Protein AF-A0A8H7D2W8-F1 (afdb_monomer_lite)

pLDDT: mean 76.14, std 16.91, range [40.34, 97.5]

Sequence (106 aa):
MGGPNLEVFKFAVYLFVPIVSLVYFGDPAWYHTHVVPYRNKLLPPLEKTVRVSIQAHWRRTTNHRQQEMPFEQHRVREELERIKNERLERRDAKDREAREAKARGE

Foldseek 3Di:
DPDPVVVVVVVCCVPVVVVVVCVVVVPVVCCVVPPVVCCPVVDPPPVPPPPVPCVPVVVVPDPDDDPPDPPDPVVVVVVVVVVVVVVVVVVVVVVVVVVVVVVVVD

Radius of gyration: 35.58 Å; chains: 1; bounding box: 69×52×85 Å

Secondary structure (DSSP, 8-state):
--HHHHHHHHHHHHHHHHHHHHHHHT-HHHHHHHTHHHHHHHSPPTTTS----HHHHHHHH----------SHHHHHHHHHHHHHHHHHHHHHHHHHHHHHHHT--

Organism: NCBI:txid230812

InterPro domains:
  IPR018625 Protein Pet100 [PF09803] (1-97)
  IPR018625 Protein Pet100 [PTHR33968] (1-102)

Structure (mmCIF, N/CA/C/O backbone):
data_AF-A0A8H7D2W8-F1
#
_entry.id   AF-A0A8H7D2W8-F1
#
loop_
_atom_site.group_PDB
_atom_site.id
_atom_site.type_symbol
_atom_site.label_atom_id
_atom_site.label_alt_id
_atom_site.label_comp_id
_atom_site.label_asym_id
_atom_site.label_entity_id
_atom_site.label_seq_id
_atom_site.pdbx_PDB_ins_code
_atom_site.Cartn_x
_atom_site.Cartn_y
_atom_site.Cartn_z
_atom_site.occupancy
_atom_site.B_iso_or_equiv
_atom_site.auth_seq_id
_atom_site.auth_comp_id
_atom_site.auth_asym_id
_atom_site.auth_atom_id
_atom_site.pdbx_PDB_model_num
ATOM 1 N N . MET A 1 1 ? 31.253 18.339 -16.664 1.00 66.25 1 MET A N 1
ATOM 2 C CA . MET A 1 1 ? 29.952 17.773 -17.087 1.00 66.25 1 MET A CA 1
ATOM 3 C C . MET A 1 1 ? 30.223 16.760 -18.192 1.00 66.25 1 MET A C 1
ATOM 5 O O . MET A 1 1 ? 31.015 17.067 -19.069 1.00 66.25 1 MET A O 1
ATOM 9 N N . GLY A 1 2 ? 29.712 15.530 -18.080 1.00 74.38 2 GLY A N 1
ATOM 10 C CA . GLY A 1 2 ? 30.262 14.330 -18.742 1.00 74.38 2 GLY A CA 1
ATOM 11 C C . GLY A 1 2 ? 29.916 14.088 -20.218 1.00 74.38 2 GLY A C 1
ATOM 12 O O . GLY A 1 2 ? 29.815 12.933 -20.613 1.00 74.38 2 GLY A O 1
ATOM 13 N N . GLY A 1 3 ? 29.764 15.139 -21.025 1.00 90.50 3 GLY A N 1
ATOM 14 C CA . GLY A 1 3 ? 29.588 15.043 -22.480 1.00 90.50 3 GLY A CA 1
ATOM 15 C C . GLY A 1 3 ? 28.307 14.331 -22.967 1.00 90.50 3 GLY A C 1
ATOM 16 O O . GLY A 1 3 ? 27.560 13.761 -22.169 1.00 90.50 3 GLY A O 1
ATOM 17 N N . PRO A 1 4 ? 28.055 14.325 -24.292 1.00 90.38 4 PRO A N 1
ATOM 18 C CA . PRO A 1 4 ? 26.805 13.819 -24.879 1.00 90.38 4 PRO A CA 1
ATOM 19 C C . PRO A 1 4 ? 26.504 12.341 -24.576 1.00 90.38 4 PRO A C 1
ATOM 21 O O . PRO A 1 4 ? 25.353 11.960 -24.380 1.00 90.38 4 PRO A O 1
ATOM 24 N N . ASN A 1 5 ? 27.535 11.497 -24.463 1.00 90.00 5 ASN A N 1
ATOM 25 C CA . ASN A 1 5 ? 27.358 10.069 -24.166 1.00 90.00 5 ASN A CA 1
ATOM 26 C C . ASN A 1 5 ? 26.734 9.833 -22.781 1.00 90.00 5 ASN A C 1
ATOM 28 O O . ASN A 1 5 ? 25.930 8.917 -22.606 1.00 90.00 5 ASN A O 1
ATOM 32 N N . LEU A 1 6 ? 27.073 10.670 -21.794 1.00 92.12 6 LEU A N 1
ATOM 33 C CA . LEU A 1 6 ? 26.518 10.544 -20.448 1.00 92.12 6 LEU A CA 1
ATOM 34 C C . LEU A 1 6 ? 25.055 10.998 -20.394 1.00 92.12 6 LEU A C 1
ATOM 36 O O . LEU A 1 6 ? 24.281 10.490 -19.583 1.00 92.12 6 LEU A O 1
ATOM 40 N N . GLU A 1 7 ? 24.664 11.926 -21.264 1.00 92.31 7 GLU A N 1
ATOM 41 C CA . GLU A 1 7 ? 23.279 12.383 -21.383 1.00 92.31 7 GLU A CA 1
ATOM 42 C C . GLU A 1 7 ? 22.385 11.292 -21.977 1.00 92.31 7 GLU A C 1
ATOM 44 O O . GLU A 1 7 ? 21.333 10.997 -21.411 1.00 92.31 7 GLU A O 1
ATOM 49 N N . VAL A 1 8 ? 22.843 10.612 -23.035 1.00 93.38 8 VAL A N 1
ATOM 50 C CA . VAL A 1 8 ? 22.126 9.470 -23.630 1.00 93.38 8 VAL A CA 1
ATOM 51 C C . VAL A 1 8 ? 21.987 8.323 -22.629 1.00 93.38 8 VAL A C 1
ATOM 53 O O . VAL A 1 8 ? 20.904 7.755 -22.490 1.00 93.38 8 VAL A O 1
ATOM 56 N N . PHE A 1 9 ? 23.048 8.011 -21.879 1.00 95.00 9 PHE A N 1
ATOM 57 C CA . PHE A 1 9 ? 22.993 6.986 -20.837 1.00 95.00 9 PHE A CA 1
ATOM 58 C C . PHE A 1 9 ? 21.959 7.321 -19.754 1.00 95.00 9 PHE A C 1
ATOM 60 O O . PHE A 1 9 ? 21.113 6.492 -19.425 1.00 95.00 9 PHE A O 1
ATOM 67 N N . LYS A 1 10 ? 21.982 8.551 -19.226 1.00 93.12 10 LYS A N 1
ATOM 68 C CA . LYS A 1 10 ? 21.008 9.011 -18.225 1.00 93.12 10 LYS A CA 1
ATOM 69 C C . LYS A 1 10 ? 19.582 8.937 -18.746 1.00 93.12 10 LYS A C 1
ATOM 71 O O . LYS A 1 10 ? 18.706 8.457 -18.035 1.00 93.12 10 LYS A O 1
ATOM 76 N N . PHE A 1 11 ? 19.363 9.392 -19.976 1.00 95.94 11 PHE A N 1
ATOM 77 C CA . PHE A 1 11 ? 18.054 9.338 -20.608 1.00 95.94 11 PHE A CA 1
ATOM 78 C C . PHE A 1 11 ? 17.555 7.897 -20.730 1.00 95.94 11 PHE A C 1
ATOM 80 O O . PHE A 1 11 ? 16.429 7.605 -20.333 1.00 95.94 11 PHE A O 1
ATOM 87 N N . ALA A 1 12 ? 18.407 6.980 -21.194 1.00 96.56 12 ALA A N 1
ATOM 88 C CA . ALA A 1 12 ? 18.071 5.565 -21.276 1.00 96.56 12 ALA A CA 1
ATOM 89 C C . ALA A 1 12 ? 17.726 4.986 -19.895 1.00 96.56 12 ALA A C 1
ATOM 91 O O . ALA A 1 12 ? 16.707 4.319 -19.755 1.00 96.56 12 ALA A O 1
ATOM 92 N N . VAL A 1 13 ? 18.509 5.285 -18.854 1.00 97.19 13 VAL A N 1
ATOM 93 C CA . VAL A 1 13 ? 18.208 4.842 -17.483 1.00 97.19 13 VAL A CA 1
ATOM 94 C C . VAL A 1 13 ? 16.863 5.398 -17.009 1.00 97.19 13 VAL A C 1
ATOM 96 O O . VAL A 1 13 ? 16.026 4.640 -16.526 1.00 97.19 13 VAL A O 1
ATOM 99 N N . TYR A 1 14 ? 16.615 6.696 -17.181 1.00 95.50 14 TYR A N 1
ATOM 100 C CA . TYR A 1 14 ? 15.361 7.323 -16.759 1.00 95.50 14 TYR A CA 1
ATOM 101 C C . TYR A 1 14 ? 14.144 6.822 -17.530 1.00 95.50 14 TYR A C 1
ATOM 103 O O . TYR A 1 14 ? 13.058 6.783 -16.961 1.00 95.50 14 TYR A O 1
ATOM 111 N N . LEU A 1 15 ? 14.311 6.417 -18.788 1.00 96.56 15 LEU A N 1
ATOM 112 C CA . LEU A 1 15 ? 13.231 5.856 -19.587 1.00 96.56 15 LEU A CA 1
ATOM 113 C C . LEU A 1 15 ? 12.993 4.378 -19.252 1.00 96.56 15 LEU A C 1
ATOM 115 O O . LEU A 1 15 ? 11.875 3.980 -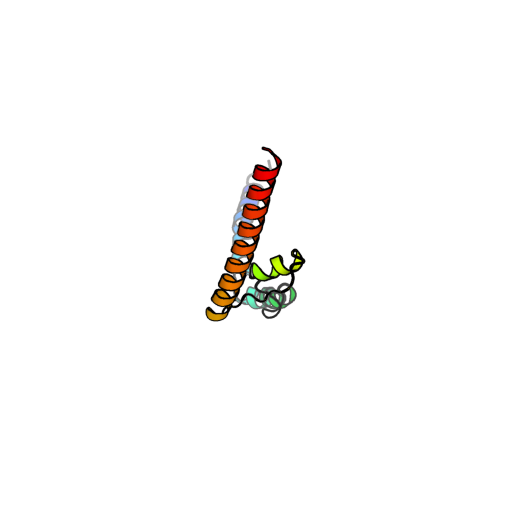18.940 1.00 96.56 15 LEU A O 1
ATOM 119 N N . PHE A 1 16 ? 14.037 3.551 -19.300 1.00 97.50 16 PHE A N 1
ATOM 120 C CA . PHE A 1 16 ? 13.887 2.100 -19.234 1.00 97.50 16 PHE A CA 1
ATOM 121 C C . PHE A 1 16 ? 13.717 1.566 -17.815 1.00 97.50 16 PHE A C 1
ATOM 123 O O . PHE A 1 16 ? 12.978 0.605 -17.642 1.00 97.50 16 PHE A O 1
ATOM 130 N N . VAL A 1 17 ? 14.321 2.171 -16.788 1.00 96.81 17 VAL A N 1
ATOM 131 C CA . VAL A 1 17 ? 14.141 1.700 -15.402 1.00 96.81 17 VAL A CA 1
ATOM 132 C C . VAL A 1 17 ? 12.669 1.700 -14.968 1.00 96.81 17 VAL A C 1
ATOM 134 O O . VAL A 1 17 ? 12.207 0.651 -14.509 1.00 96.81 17 VAL A O 1
ATOM 137 N N . PRO A 1 18 ? 11.891 2.794 -15.111 1.00 96.38 18 PRO A N 1
ATOM 138 C CA . PRO A 1 18 ? 10.484 2.769 -14.721 1.00 96.38 18 PRO A CA 1
ATOM 139 C C . PRO A 1 18 ? 9.652 1.845 -15.613 1.00 96.38 18 PRO A C 1
ATOM 141 O O . PRO A 1 18 ? 8.806 1.125 -15.093 1.00 96.38 18 PRO A O 1
ATOM 144 N N . ILE A 1 19 ? 9.916 1.796 -16.924 1.00 96.56 19 ILE A N 1
ATOM 145 C CA . ILE A 1 19 ? 9.188 0.908 -17.845 1.00 96.56 19 ILE A CA 1
ATOM 146 C C . ILE A 1 19 ? 9.410 -0.559 -17.469 1.00 96.56 19 ILE A C 1
ATOM 148 O O . ILE A 1 19 ? 8.450 -1.308 -17.307 1.00 96.56 19 ILE A O 1
ATOM 152 N N . VAL A 1 20 ? 10.665 -0.969 -17.279 1.00 96.12 20 VAL A N 1
ATOM 153 C 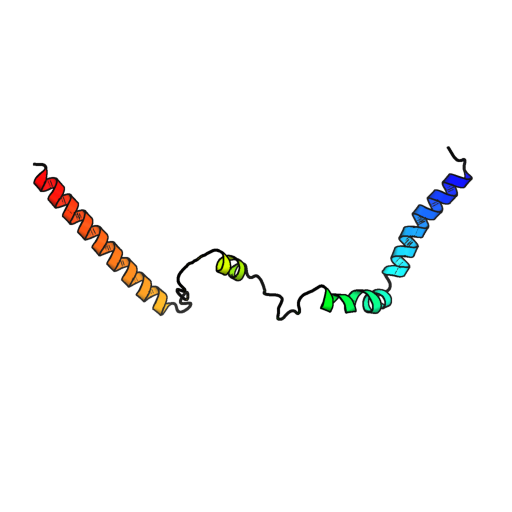CA . VAL A 1 20 ? 11.010 -2.341 -16.888 1.00 96.12 20 VAL A CA 1
ATOM 154 C C . VAL A 1 20 ? 10.425 -2.669 -15.520 1.00 96.12 20 VAL A C 1
ATOM 156 O O . VAL A 1 20 ? 9.882 -3.755 -15.344 1.00 96.12 20 VAL A O 1
ATOM 159 N N . SER A 1 21 ? 10.464 -1.728 -14.574 1.00 94.88 21 SER A N 1
ATOM 160 C CA . SER A 1 21 ? 9.853 -1.915 -13.253 1.00 94.88 21 SER A CA 1
ATOM 161 C C . SER A 1 21 ? 8.346 -2.152 -13.360 1.00 94.88 21 SER A C 1
ATOM 163 O O . SER A 1 21 ? 7.827 -3.058 -12.718 1.00 94.88 21 SER A O 1
ATOM 165 N N . LEU A 1 22 ? 7.642 -1.386 -14.197 1.00 94.31 22 LEU A N 1
ATOM 166 C CA . LEU A 1 22 ? 6.206 -1.563 -14.418 1.00 94.31 22 LEU A CA 1
ATOM 167 C C . LEU A 1 22 ? 5.882 -2.894 -15.097 1.00 94.31 22 LEU A C 1
ATOM 169 O O . LEU A 1 22 ? 4.919 -3.538 -14.708 1.00 94.31 22 LEU A O 1
ATOM 173 N N . VAL A 1 23 ? 6.674 -3.330 -16.076 1.00 94.06 23 VAL A N 1
ATOM 174 C CA . VAL A 1 23 ? 6.455 -4.625 -16.742 1.00 94.06 23 VAL A CA 1
ATOM 175 C C . VAL A 1 23 ? 6.738 -5.787 -15.791 1.00 94.06 23 VAL A C 1
ATOM 177 O O . VAL A 1 23 ? 5.973 -6.743 -15.744 1.00 94.06 23 VAL A O 1
ATOM 180 N N . TYR A 1 24 ? 7.813 -5.698 -15.009 1.00 91.81 24 TYR A N 1
ATOM 181 C CA . TYR A 1 24 ? 8.216 -6.757 -14.091 1.00 91.81 24 TYR A CA 1
ATOM 182 C C . TYR A 1 24 ? 7.273 -6.869 -12.885 1.00 91.81 24 TYR A C 1
ATOM 184 O O . TYR A 1 24 ? 6.778 -7.950 -12.583 1.00 91.81 24 TYR A O 1
ATOM 192 N N . PHE A 1 25 ? 6.987 -5.753 -12.207 1.00 91.69 25 PHE A N 1
ATOM 193 C CA . PHE A 1 25 ? 6.129 -5.739 -11.017 1.00 91.69 25 PHE A CA 1
ATOM 194 C C . PHE A 1 25 ? 4.632 -5.623 -11.335 1.00 91.69 25 PHE A C 1
ATOM 196 O O . PHE A 1 25 ? 3.806 -5.876 -10.459 1.00 91.69 25 PHE A O 1
ATOM 203 N N . GLY A 1 26 ? 4.269 -5.226 -12.556 1.00 89.31 26 GLY A N 1
ATOM 204 C CA . GLY A 1 26 ? 2.880 -5.132 -13.011 1.00 89.31 26 GLY A CA 1
ATOM 205 C C . GLY A 1 26 ? 2.291 -6.455 -13.496 1.00 89.31 26 GLY A C 1
ATOM 206 O O . GLY A 1 26 ? 1.088 -6.511 -13.744 1.00 89.31 26 GLY A O 1
ATOM 207 N N . ASP A 1 27 ? 3.097 -7.516 -13.612 1.00 90.94 27 ASP A N 1
ATOM 208 C CA . ASP A 1 27 ? 2.596 -8.855 -13.910 1.00 90.94 27 ASP A CA 1
ATOM 209 C C . ASP A 1 27 ? 1.705 -9.362 -12.752 1.00 90.94 27 ASP A C 1
ATOM 211 O O . ASP A 1 27 ? 2.180 -9.509 -11.615 1.00 90.94 27 ASP A O 1
ATOM 215 N N . PRO A 1 28 ? 0.417 -9.671 -13.004 1.00 89.12 28 PRO A N 1
ATOM 216 C CA . PRO A 1 28 ? -0.460 -10.218 -11.976 1.00 89.12 28 PRO A CA 1
ATOM 217 C C . PRO A 1 28 ? 0.070 -11.532 -11.382 1.00 89.12 28 PRO A C 1
ATOM 219 O O . PRO A 1 28 ? -0.115 -11.778 -10.187 1.00 89.12 28 PRO A O 1
ATOM 222 N N . ALA A 1 29 ? 0.771 -12.365 -12.158 1.00 92.00 29 ALA A N 1
ATOM 223 C CA . ALA A 1 29 ? 1.339 -13.616 -11.657 1.00 92.00 29 ALA A CA 1
ATOM 224 C C . ALA A 1 29 ? 2.446 -13.367 -10.620 1.00 92.00 29 ALA A C 1
ATOM 226 O O . ALA A 1 29 ? 2.503 -14.053 -9.588 1.00 92.00 29 ALA A O 1
ATOM 227 N N . TRP A 1 30 ? 3.281 -12.344 -10.843 1.00 92.06 30 TRP A N 1
ATOM 228 C CA . TRP A 1 30 ? 4.297 -11.926 -9.880 1.00 92.06 30 TRP A CA 1
ATOM 229 C C . TRP A 1 30 ? 3.651 -11.510 -8.554 1.00 92.06 30 TRP A C 1
ATOM 231 O O . TRP A 1 30 ? 4.078 -11.990 -7.501 1.00 92.06 30 TRP A O 1
ATOM 241 N N . TYR A 1 31 ? 2.574 -10.714 -8.599 1.00 87.81 31 TYR A N 1
ATOM 242 C CA . TYR A 1 31 ? 1.831 -10.274 -7.410 1.00 87.81 31 TYR A CA 1
ATOM 243 C C . TYR A 1 31 ? 1.246 -11.449 -6.612 1.00 87.81 31 TYR A C 1
ATOM 245 O O . TYR A 1 31 ? 1.406 -11.520 -5.389 1.00 87.81 31 TYR A O 1
ATOM 253 N N . HIS A 1 32 ? 0.599 -12.402 -7.289 1.00 90.50 32 HIS A N 1
ATOM 254 C CA . HIS A 1 32 ? 0.023 -13.582 -6.637 1.00 90.50 32 HIS A CA 1
ATOM 255 C C . HIS A 1 32 ? 1.076 -14.461 -5.960 1.00 90.50 32 HIS A C 1
ATOM 257 O O . HIS A 1 32 ? 0.821 -15.012 -4.891 1.00 90.50 32 HIS A O 1
ATOM 263 N N . THR A 1 33 ? 2.262 -14.553 -6.552 1.00 91.75 33 THR A N 1
ATOM 264 C CA . THR A 1 33 ? 3.346 -15.394 -6.037 1.00 91.75 33 THR A CA 1
ATOM 265 C C . THR A 1 33 ? 4.123 -14.705 -4.915 1.00 91.75 33 THR A C 1
ATOM 267 O O . THR A 1 33 ? 4.462 -15.343 -3.922 1.00 91.75 33 THR A O 1
ATOM 270 N N . HIS A 1 34 ? 4.385 -13.402 -5.040 1.00 90.94 34 HIS A N 1
ATOM 271 C CA . HIS A 1 34 ? 5.301 -12.686 -4.150 1.00 90.94 34 HIS A CA 1
ATOM 272 C C . HIS A 1 34 ? 4.612 -11.799 -3.121 1.00 90.94 34 HIS A C 1
ATOM 274 O O . HIS A 1 34 ? 5.211 -11.551 -2.089 1.00 90.94 34 HIS A O 1
ATOM 280 N N . VAL A 1 35 ? 3.396 -11.297 -3.351 1.00 87.38 35 VAL A N 1
ATOM 281 C CA . VAL A 1 35 ? 2.747 -10.336 -2.435 1.00 87.38 35 VAL A CA 1
ATOM 282 C C . VAL A 1 35 ? 1.658 -11.006 -1.603 1.00 87.38 35 VAL A C 1
ATOM 284 O O . VAL A 1 35 ? 1.617 -10.849 -0.380 1.00 87.38 35 VAL A O 1
ATOM 287 N N . VAL A 1 36 ? 0.792 -11.792 -2.245 1.00 87.00 36 VAL A N 1
ATOM 288 C CA . VAL A 1 36 ? -0.360 -12.431 -1.585 1.00 87.00 36 VAL A CA 1
ATOM 289 C C . VAL A 1 36 ? 0.032 -13.316 -0.391 1.00 87.00 36 VAL A C 1
ATOM 291 O O . VAL A 1 36 ? -0.639 -13.209 0.639 1.00 87.00 36 VAL A O 1
ATOM 294 N N . PRO A 1 37 ? 1.107 -14.130 -0.429 1.00 89.75 37 PRO A N 1
ATOM 295 C CA . PRO A 1 37 ? 1.462 -14.980 0.709 1.00 89.75 37 PRO A CA 1
ATOM 296 C C . PRO A 1 37 ? 1.793 -14.194 1.984 1.00 89.75 37 PRO A C 1
ATOM 298 O O . PRO A 1 37 ? 1.443 -14.616 3.088 1.00 89.75 37 PRO A O 1
ATOM 301 N N . TYR A 1 38 ? 2.413 -13.017 1.855 1.00 85.06 38 TYR A N 1
ATOM 302 C CA . TYR A 1 38 ? 2.773 -12.191 3.009 1.00 85.06 38 TYR A CA 1
ATOM 303 C C . TYR A 1 38 ? 1.581 -11.476 3.631 1.00 85.06 38 TYR A C 1
ATOM 305 O O . TYR A 1 38 ? 1.662 -11.096 4.800 1.00 85.06 38 TYR A O 1
ATOM 313 N N . ARG A 1 39 ? 0.458 -11.346 2.911 1.00 80.00 39 ARG A N 1
ATOM 314 C CA . ARG A 1 39 ? -0.786 -10.783 3.452 1.00 80.00 39 ARG A CA 1
ATOM 315 C C . ARG A 1 39 ? -1.162 -11.445 4.776 1.00 80.00 39 ARG A C 1
ATOM 317 O O . ARG A 1 39 ? -1.485 -10.748 5.727 1.00 80.00 39 ARG A O 1
ATOM 324 N N . ASN A 1 40 ? -1.050 -12.769 4.855 1.00 73.88 40 ASN A N 1
ATOM 325 C CA . ASN A 1 40 ? -1.445 -13.543 6.035 1.00 73.88 40 ASN A CA 1
ATOM 326 C C . ASN A 1 40 ? -0.437 -13.451 7.194 1.00 73.88 40 ASN A C 1
ATOM 328 O O . ASN A 1 40 ? -0.775 -13.784 8.326 1.00 73.88 40 ASN A O 1
ATOM 332 N N . LYS A 1 41 ? 0.802 -13.022 6.919 1.00 80.19 41 LYS A N 1
ATOM 333 C CA . LYS A 1 41 ? 1.850 -12.817 7.930 1.00 80.19 41 LYS A CA 1
ATOM 334 C C . LYS A 1 41 ? 1.846 -11.388 8.473 1.00 80.19 41 LYS A C 1
ATOM 336 O O . LYS A 1 41 ? 2.112 -11.181 9.652 1.00 80.19 41 LYS A O 1
ATOM 341 N N . LEU A 1 42 ? 1.588 -10.415 7.599 1.00 80.81 42 LEU A N 1
ATOM 342 C CA . LEU A 1 42 ? 1.619 -8.987 7.915 1.00 80.81 42 LEU A CA 1
ATOM 343 C C . LEU A 1 42 ? 0.291 -8.487 8.481 1.00 80.81 42 LEU A C 1
ATOM 345 O O . LEU A 1 42 ? 0.288 -7.606 9.337 1.00 80.81 42 LEU A O 1
ATOM 349 N N . LEU A 1 43 ? -0.833 -9.031 8.009 1.00 79.56 43 LEU A N 1
ATOM 350 C CA . LEU A 1 43 ? -2.152 -8.647 8.486 1.00 79.56 43 LEU A CA 1
ATOM 351 C C . LEU A 1 43 ? -2.651 -9.681 9.499 1.00 79.56 43 LEU A C 1
ATOM 353 O O . LEU A 1 43 ? -2.585 -10.882 9.221 1.00 79.56 43 LEU A O 1
ATOM 357 N N . PRO A 1 44 ? -3.184 -9.252 10.657 1.00 68.38 44 PRO A N 1
ATOM 358 C CA . PRO A 1 44 ? -3.908 -10.168 11.521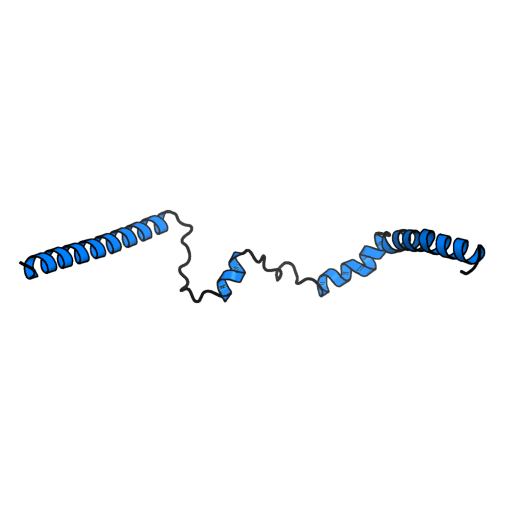 1.00 68.38 44 PRO A CA 1
ATOM 359 C C . PRO A 1 44 ? -5.072 -10.785 10.724 1.00 68.38 44 PRO A C 1
ATOM 361 O O . PRO A 1 44 ? -5.698 -10.083 9.923 1.00 68.38 44 PRO A O 1
ATOM 364 N N . PRO A 1 45 ? -5.393 -12.079 10.923 1.00 68.31 45 PRO A N 1
ATOM 365 C CA . PRO A 1 45 ? -6.533 -12.702 10.253 1.00 68.31 45 PRO A CA 1
ATOM 366 C C . PRO A 1 45 ? -7.799 -11.879 10.511 1.00 68.31 45 PRO A C 1
ATOM 368 O O . PRO A 1 45 ? -7.913 -11.245 11.558 1.00 68.31 45 PRO A O 1
ATOM 371 N N . LEU A 1 46 ? -8.745 -11.857 9.569 1.00 63.09 46 LEU A N 1
ATOM 372 C CA . LEU A 1 46 ? -9.971 -11.038 9.644 1.00 63.09 46 LEU A CA 1
ATOM 373 C C . LEU A 1 46 ? -10.747 -11.229 10.959 1.00 63.09 46 LEU A C 1
ATOM 375 O O . LEU A 1 46 ? -11.347 -10.287 11.458 1.00 63.09 46 LEU A O 1
ATOM 379 N N . GLU A 1 47 ? -10.661 -12.416 11.553 1.00 64.00 47 GLU A N 1
ATOM 380 C CA . GLU A 1 47 ? -11.236 -12.765 12.859 1.00 64.00 47 GLU A CA 1
ATOM 381 C C . GLU A 1 47 ? -10.577 -12.009 14.030 1.00 64.00 47 GLU A C 1
ATOM 383 O O . GLU A 1 47 ? -11.226 -11.694 15.024 1.00 64.00 47 GLU A O 1
ATOM 388 N N . LYS A 1 48 ? -9.278 -11.703 13.908 1.00 61.03 48 LYS A N 1
ATOM 389 C CA . LYS A 1 48 ? -8.461 -10.931 14.864 1.00 61.03 48 LYS A CA 1
ATOM 390 C C . LYS A 1 48 ? -8.263 -9.482 14.446 1.00 61.03 48 LYS A C 1
ATOM 3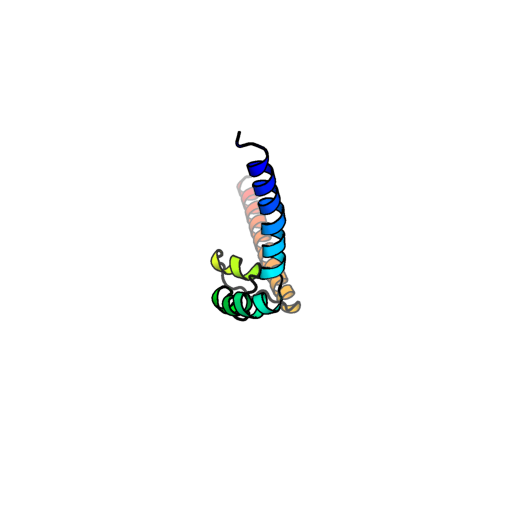92 O O . LYS A 1 48 ? -7.815 -8.675 15.261 1.00 61.03 48 LYS A O 1
ATOM 397 N N . THR A 1 49 ? -8.610 -9.135 13.206 1.00 56.38 49 THR A N 1
ATOM 398 C CA . THR A 1 49 ? -8.925 -7.762 12.839 1.00 56.38 49 THR A CA 1
ATOM 399 C C . THR A 1 49 ? -10.211 -7.452 13.566 1.00 56.38 49 THR A C 1
ATOM 401 O O . THR A 1 49 ? -11.313 -7.527 13.029 1.00 56.38 49 THR A O 1
ATOM 404 N N . VAL A 1 50 ? -10.049 -7.115 14.845 1.00 56.97 50 VAL A N 1
ATOM 405 C CA . VAL A 1 50 ? -11.008 -6.311 15.564 1.00 56.97 50 VAL A CA 1
ATOM 406 C C . VAL A 1 50 ? -11.309 -5.209 14.569 1.00 56.97 50 VAL A C 1
ATOM 408 O O . VAL A 1 50 ? -10.447 -4.380 14.268 1.00 56.97 50 VAL A O 1
ATOM 411 N N . ARG A 1 51 ? -12.526 -5.219 14.011 1.00 48.16 51 ARG A N 1
ATOM 412 C CA . ARG A 1 51 ? -13.190 -3.965 13.733 1.00 48.16 51 ARG A CA 1
ATOM 413 C C . ARG A 1 51 ? -13.030 -3.246 15.053 1.00 48.16 51 ARG A C 1
ATOM 415 O O . ARG A 1 51 ? -13.822 -3.441 15.978 1.00 48.16 51 ARG A O 1
ATOM 422 N N . VAL A 1 52 ? -11.993 -2.421 15.145 1.00 51.12 52 VAL A N 1
ATOM 423 C CA . VAL A 1 52 ? -11.967 -1.273 16.019 1.00 51.12 52 VAL A CA 1
ATOM 424 C C . VAL A 1 52 ? -13.024 -0.373 15.386 1.00 51.12 52 VAL A C 1
ATOM 426 O O . VAL A 1 52 ? -12.766 0.692 14.851 1.00 51.12 52 VAL A O 1
ATOM 429 N N . SER A 1 53 ? -14.274 -0.858 15.427 1.00 49.50 53 SER A N 1
ATOM 430 C CA . SER A 1 53 ? -15.388 -0.073 15.851 1.00 49.50 53 SER A CA 1
ATOM 431 C C . SER A 1 53 ? -14.796 0.798 16.931 1.00 49.50 53 SER A C 1
ATOM 433 O O . SER A 1 53 ? -14.107 0.341 17.850 1.00 49.50 53 SER A O 1
ATOM 435 N N . ILE A 1 54 ? -14.998 2.080 16.754 1.00 50.38 54 ILE A N 1
ATOM 436 C CA . ILE A 1 54 ? -14.582 3.125 17.671 1.00 50.38 54 ILE A CA 1
ATOM 437 C C . ILE A 1 54 ? -15.049 2.766 19.116 1.00 50.38 54 ILE A C 1
ATOM 439 O O . ILE A 1 54 ? -14.500 3.246 20.101 1.00 50.38 54 ILE A O 1
ATOM 443 N N . GLN A 1 55 ? -15.952 1.777 19.235 1.00 47.66 55 GLN A N 1
ATOM 444 C CA . GLN A 1 55 ? -16.292 0.937 20.380 1.00 47.66 55 GLN A CA 1
ATOM 445 C C . GLN A 1 55 ? -15.142 0.279 21.197 1.00 47.66 55 GLN A C 1
ATOM 447 O O . GLN A 1 55 ? -15.226 0.185 22.417 1.00 47.66 55 GLN A O 1
ATOM 452 N N . ALA A 1 56 ? -14.109 -0.289 20.567 1.00 50.59 56 ALA A N 1
ATOM 453 C CA . ALA A 1 56 ? -13.135 -1.145 21.263 1.00 50.59 56 ALA A CA 1
ATOM 454 C C . ALA A 1 56 ? -11.999 -0.348 21.924 1.00 50.59 56 ALA A C 1
ATOM 456 O O . ALA A 1 56 ? -11.473 -0.760 22.957 1.00 50.59 56 ALA A O 1
ATOM 457 N N . HIS A 1 57 ? -11.647 0.811 21.359 1.00 49.88 57 HIS A N 1
ATOM 458 C CA . HIS A 1 57 ? -10.670 1.720 21.961 1.00 49.88 57 HIS A CA 1
ATOM 459 C C . HIS A 1 57 ? -11.216 2.360 23.248 1.00 49.88 57 HIS A C 1
ATOM 461 O O . HIS A 1 57 ? -10.483 2.443 24.233 1.00 49.88 57 HIS A O 1
ATOM 467 N N . TRP A 1 58 ? -12.511 2.711 23.296 1.00 55.34 58 TRP A N 1
ATOM 468 C CA . TRP A 1 58 ? -13.097 3.296 24.509 1.00 55.34 58 TRP A CA 1
ATOM 469 C C . TRP A 1 58 ? -13.154 2.317 25.693 1.00 55.34 58 TRP A C 1
ATOM 471 O O . TRP A 1 58 ? -13.032 2.743 26.834 1.00 55.34 58 TRP A O 1
ATOM 481 N N . ARG A 1 59 ? -13.221 0.994 25.466 1.00 49.59 59 ARG A N 1
ATOM 482 C CA . ARG A 1 59 ? -13.227 0.000 26.564 1.00 49.59 59 ARG A CA 1
ATOM 483 C C . ARG A 1 59 ? -11.929 -0.060 27.377 1.00 49.59 59 ARG A C 1
ATOM 485 O O . ARG A 1 59 ? -11.943 -0.598 28.478 1.00 49.59 59 ARG A O 1
ATOM 492 N N . ARG A 1 60 ? -10.802 0.431 26.847 1.00 53.06 60 ARG A N 1
ATOM 493 C CA . ARG A 1 60 ? -9.492 0.335 27.521 1.00 53.06 60 ARG A CA 1
ATOM 494 C C . ARG A 1 60 ? -9.188 1.535 28.419 1.00 53.06 60 ARG A C 1
ATOM 496 O O . ARG A 1 60 ? -8.397 1.403 29.343 1.00 53.06 60 ARG A O 1
ATOM 503 N N . THR A 1 61 ? -9.795 2.690 28.155 1.00 49.22 61 THR A N 1
ATOM 504 C CA . THR A 1 61 ? -9.480 3.947 28.856 1.00 49.22 61 THR A CA 1
ATOM 505 C C . THR A 1 61 ? -10.514 4.332 29.903 1.00 49.22 61 THR A C 1
ATOM 507 O O . THR A 1 61 ? -10.233 5.180 30.745 1.00 49.22 61 THR A O 1
ATOM 510 N N . THR A 1 62 ? -11.698 3.716 29.892 1.00 44.38 62 THR A N 1
ATOM 511 C CA . THR A 1 62 ? -12.766 4.077 30.823 1.00 44.38 62 THR A CA 1
ATOM 512 C C . THR A 1 62 ? -13.008 2.964 31.832 1.00 44.38 62 THR A C 1
ATOM 514 O O . THR A 1 62 ? -13.611 1.938 31.533 1.00 44.38 62 THR A O 1
ATOM 517 N N . ASN A 1 63 ? -12.547 3.196 33.063 1.00 45.34 63 ASN A N 1
ATOM 518 C CA . ASN A 1 63 ? -12.939 2.473 34.271 1.00 45.34 63 ASN A CA 1
ATOM 519 C C . ASN A 1 63 ? -14.418 2.790 34.590 1.00 45.34 63 ASN A C 1
ATOM 521 O O . ASN A 1 63 ? -14.757 3.442 35.578 1.00 45.34 63 ASN A O 1
ATOM 525 N N . HIS A 1 64 ? -15.312 2.445 33.665 1.00 42.44 64 HIS A N 1
ATOM 526 C CA . HIS A 1 64 ? -16.745 2.642 33.780 1.00 42.44 64 HIS A CA 1
ATOM 527 C C . HIS A 1 64 ? -17.401 1.277 33.867 1.00 42.44 64 HIS A C 1
ATOM 529 O O . HIS A 1 64 ? -17.413 0.495 32.918 1.00 42.44 64 HIS A O 1
ATOM 535 N N . ARG A 1 65 ? -17.894 1.018 35.082 1.00 40.34 65 ARG A N 1
ATOM 536 C CA . ARG A 1 65 ? -18.948 0.072 35.444 1.00 40.34 65 ARG A CA 1
ATOM 537 C C . ARG A 1 65 ? -19.754 -0.311 34.201 1.00 40.34 65 ARG A C 1
ATOM 539 O O . ARG A 1 65 ? -20.379 0.553 33.591 1.00 40.34 65 ARG A O 1
ATOM 546 N N . GLN A 1 66 ? -19.695 -1.587 33.834 1.00 43.00 66 GLN A N 1
ATOM 547 C CA . GLN A 1 66 ? -20.503 -2.173 32.773 1.00 43.00 66 GLN A CA 1
ATOM 548 C C . GLN A 1 66 ? -21.984 -1.952 33.108 1.00 43.00 66 GLN A C 1
ATOM 550 O O . GLN A 1 66 ? -22.588 -2.728 33.837 1.00 43.00 66 GLN A O 1
ATOM 555 N N . GLN A 1 67 ? -22.567 -0.861 32.626 1.00 51.19 67 GLN A N 1
ATOM 556 C CA . GLN A 1 67 ? -23.994 -0.816 32.369 1.00 51.19 67 GLN A CA 1
ATOM 557 C C . GLN A 1 67 ? -24.133 -1.165 30.899 1.00 51.19 67 GLN A C 1
ATOM 559 O O . GLN A 1 67 ? -23.770 -0.385 30.017 1.00 51.19 67 GLN A O 1
ATOM 564 N N . GLU A 1 68 ? -24.553 -2.400 30.646 1.00 53.44 68 GLU A N 1
ATOM 565 C CA . GLU A 1 68 ? -25.011 -2.827 29.333 1.00 53.44 68 GLU A CA 1
ATOM 566 C C . GLU A 1 68 ? -26.046 -1.806 28.868 1.00 53.44 68 GLU A C 1
ATOM 568 O O . GLU A 1 68 ? -27.068 -1.624 29.527 1.00 53.44 68 GLU A O 1
ATOM 573 N N . MET A 1 69 ? -25.757 -1.069 27.792 1.00 46.69 69 MET A N 1
ATOM 574 C CA . MET A 1 69 ? -26.746 -0.149 27.244 1.00 46.69 69 MET A CA 1
ATOM 575 C C . MET A 1 69 ? -27.939 -0.987 26.780 1.00 46.69 69 MET A C 1
ATOM 577 O O . MET A 1 69 ? -27.761 -1.815 25.881 1.00 46.69 69 MET A O 1
ATOM 581 N N . PRO A 1 70 ? -29.135 -0.813 27.369 1.00 49.47 70 PRO A N 1
ATOM 582 C CA . PRO A 1 70 ? -30.281 -1.579 26.937 1.00 49.47 70 PRO A CA 1
ATOM 583 C C . PRO A 1 70 ? -30.685 -1.065 25.555 1.00 49.47 70 PRO A C 1
ATOM 585 O O . PRO A 1 70 ? -31.167 0.053 25.407 1.00 49.47 70 PRO A O 1
ATOM 588 N N . PHE A 1 71 ? -30.474 -1.883 24.525 1.00 55.12 71 PHE A N 1
ATOM 589 C CA . PHE A 1 71 ? -30.990 -1.618 23.177 1.00 55.12 71 PHE A CA 1
ATOM 590 C C . PHE A 1 71 ? -32.519 -1.806 23.100 1.00 55.12 71 PHE A C 1
ATOM 592 O O . PHE A 1 71 ? -33.145 -1.478 22.094 1.00 55.12 71 PHE A O 1
ATOM 599 N N . GLU A 1 72 ? -33.131 -2.299 24.179 1.00 64.06 72 GLU A N 1
ATOM 600 C CA . GLU A 1 72 ? -34.570 -2.460 24.335 1.00 64.06 72 GLU A CA 1
ATOM 601 C C . GLU A 1 72 ? -35.214 -1.163 24.843 1.00 64.06 72 GLU A C 1
ATOM 603 O O . GLU A 1 72 ? -34.969 -0.713 25.964 1.00 64.06 72 GLU A O 1
ATOM 608 N N . GLN A 1 73 ? -36.091 -0.576 24.026 1.00 69.56 73 GLN A N 1
ATOM 609 C CA . GLN A 1 73 ? -36.741 0.709 24.315 1.00 69.56 73 GLN A CA 1
ATOM 610 C C . GLN A 1 73 ? -37.527 0.723 25.636 1.00 69.56 73 GLN A C 1
ATOM 612 O O . GLN A 1 73 ? -37.663 1.780 26.250 1.00 69.56 73 GLN A O 1
ATOM 617 N N . HIS A 1 74 ? -38.040 -0.431 26.076 1.00 71.62 74 HIS A N 1
ATOM 618 C CA . HIS A 1 74 ? -38.794 -0.550 27.324 1.00 71.62 74 HIS A CA 1
ATOM 619 C C . HIS A 1 74 ? -37.909 -0.298 28.550 1.00 71.62 74 HIS A C 1
ATOM 621 O O . HIS A 1 74 ? -38.217 0.568 29.364 1.00 71.62 74 HIS A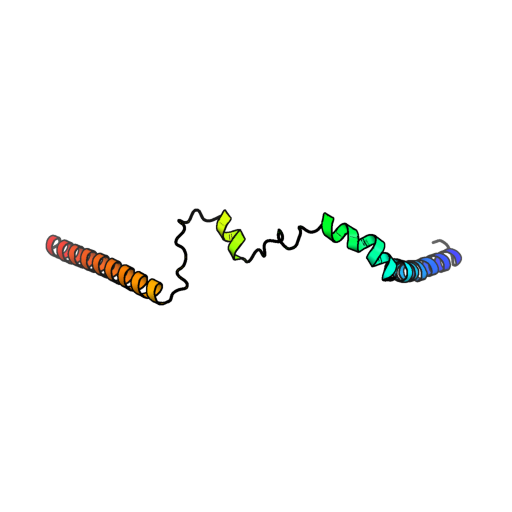 O 1
ATOM 627 N N . ARG A 1 75 ? -36.748 -0.959 28.627 1.00 67.56 75 ARG A N 1
ATOM 628 C CA . ARG A 1 75 ? -35.800 -0.787 29.739 1.00 67.56 75 ARG A CA 1
ATOM 629 C C . ARG A 1 75 ? -35.222 0.621 29.815 1.00 67.56 75 ARG A C 1
ATOM 631 O O . ARG A 1 75 ? -34.982 1.133 30.902 1.00 67.56 75 ARG A O 1
ATOM 638 N N . VAL A 1 76 ? -35.030 1.268 28.664 1.00 73.44 76 VAL A N 1
ATOM 639 C CA . VAL A 1 76 ? -34.594 2.672 28.614 1.00 73.44 76 VAL A CA 1
ATOM 640 C C . VAL A 1 76 ? -35.634 3.589 29.259 1.00 73.44 76 VAL A C 1
ATOM 642 O O . VAL A 1 76 ? -35.267 4.502 29.992 1.00 73.44 76 VAL A O 1
ATOM 645 N N . ARG A 1 77 ? -36.930 3.356 29.015 1.00 77.06 77 ARG A N 1
ATOM 646 C CA . ARG A 1 77 ? -38.007 4.169 29.600 1.00 77.06 77 ARG A CA 1
ATOM 647 C C . ARG A 1 77 ? -38.091 4.000 31.115 1.00 77.06 77 ARG A C 1
ATOM 649 O O . ARG A 1 77 ? -38.154 5.006 31.810 1.00 77.06 77 ARG A O 1
ATOM 656 N N . GLU A 1 78 ? -38.006 2.771 31.615 1.00 80.81 78 GLU A N 1
ATOM 657 C CA . GLU A 1 78 ? -38.004 2.487 33.059 1.00 80.81 78 GLU A CA 1
ATOM 658 C C . GLU A 1 78 ? -36.816 3.151 33.773 1.00 80.81 78 GLU A C 1
ATOM 660 O O . GLU A 1 78 ? -36.966 3.780 34.822 1.00 80.81 78 GLU A O 1
ATOM 665 N N . GLU A 1 79 ? -35.627 3.079 33.171 1.00 79.50 79 GLU A N 1
ATOM 666 C CA . GLU A 1 79 ? -34.432 3.747 33.689 1.00 79.50 79 GLU A CA 1
ATOM 667 C C . GLU A 1 79 ? -34.569 5.278 33.678 1.00 79.50 79 GLU A C 1
ATOM 669 O O . GLU A 1 79 ? -34.184 5.950 34.638 1.00 79.50 79 GLU A O 1
ATOM 674 N N . LEU A 1 80 ? -35.180 5.851 32.637 1.00 80.75 80 LEU A N 1
ATOM 675 C CA . LEU A 1 80 ? -35.455 7.289 32.573 1.00 80.75 80 LEU A CA 1
ATOM 676 C C . LEU A 1 80 ? -36.465 7.741 33.631 1.00 80.75 80 LEU A C 1
ATOM 678 O O . LEU A 1 80 ? -36.289 8.814 34.209 1.00 80.75 80 LEU A O 1
ATOM 682 N N . GLU A 1 81 ? -37.498 6.947 33.904 1.00 85.12 81 GLU A N 1
ATOM 683 C CA . GLU A 1 81 ? -38.469 7.240 34.960 1.00 85.12 81 GLU A CA 1
ATOM 684 C C . GLU A 1 81 ? -37.818 7.207 36.343 1.00 85.12 81 GLU A C 1
ATOM 686 O O . GLU A 1 81 ? -38.007 8.138 37.131 1.00 85.12 81 GLU A O 1
ATOM 691 N N . ARG A 1 82 ? -36.952 6.220 36.604 1.00 86.00 82 ARG A N 1
ATOM 692 C CA . ARG A 1 82 ? -36.164 6.168 37.841 1.00 86.00 82 ARG A CA 1
ATOM 693 C C . ARG A 1 82 ? -35.280 7.406 38.004 1.00 86.00 82 ARG A C 1
ATOM 695 O O . ARG A 1 82 ? -35.305 8.047 39.052 1.00 86.00 82 ARG A O 1
ATOM 702 N N . ILE A 1 83 ? -34.537 7.779 36.959 1.00 83.31 83 ILE A N 1
ATOM 703 C CA . ILE A 1 83 ? -33.648 8.955 36.976 1.00 83.31 83 ILE A CA 1
ATOM 704 C C . ILE A 1 83 ? -34.448 10.251 37.160 1.00 83.31 83 ILE A C 1
ATOM 706 O O . ILE A 1 83 ? -33.997 11.178 37.838 1.00 83.31 83 ILE A O 1
ATOM 710 N N . LYS A 1 84 ? -35.635 10.341 36.556 1.00 86.69 84 LYS A N 1
ATOM 711 C CA . LYS A 1 84 ? -36.520 11.499 36.695 1.00 86.69 84 LYS A CA 1
ATOM 712 C C . LYS A 1 84 ? -37.022 11.644 38.133 1.00 86.69 84 LYS A C 1
ATOM 714 O O . LYS A 1 84 ? -36.987 12.760 38.650 1.00 86.69 84 LYS A O 1
ATOM 719 N N . ASN A 1 85 ? -37.419 10.546 38.774 1.00 86.69 85 ASN A N 1
ATOM 720 C CA . ASN A 1 85 ? -37.876 10.550 40.164 1.00 86.69 85 ASN A CA 1
ATOM 721 C C . ASN A 1 85 ? -36.747 10.919 41.132 1.00 86.69 85 ASN A C 1
ATOM 723 O O . ASN A 1 85 ? -36.923 11.826 41.940 1.00 86.69 85 ASN A O 1
ATOM 727 N N . GLU A 1 86 ? -35.553 10.341 40.971 1.00 84.88 86 GLU A N 1
ATOM 728 C CA . GLU A 1 86 ? -34.398 10.678 41.817 1.00 84.88 86 GLU A CA 1
ATOM 729 C C . GLU A 1 86 ? -34.034 12.173 41.719 1.00 84.88 86 GLU A C 1
ATOM 731 O O . GLU A 1 86 ? -33.698 12.832 42.706 1.00 84.88 86 GLU A O 1
ATOM 736 N N . ARG A 1 87 ? -34.120 12.758 40.517 1.00 84.19 87 ARG A N 1
ATOM 737 C CA . ARG A 1 87 ? -33.858 14.193 40.325 1.00 84.19 87 ARG A CA 1
ATOM 738 C C . ARG A 1 87 ? -34.934 15.080 40.936 1.00 84.19 87 ARG A C 1
ATOM 740 O O . ARG A 1 87 ? -34.598 16.172 41.395 1.00 84.19 87 ARG A O 1
ATOM 747 N N . LEU A 1 88 ? -36.190 14.643 40.918 1.00 86.38 88 LEU A N 1
ATOM 748 C CA . LEU A 1 88 ? -37.288 15.375 41.537 1.00 86.38 88 LEU A CA 1
ATOM 749 C C . LEU A 1 88 ? -37.105 15.410 43.056 1.00 86.38 88 LEU A C 1
ATOM 751 O O . LEU A 1 88 ? -37.112 16.488 43.638 1.00 86.38 88 LEU A O 1
ATOM 755 N N . GLU A 1 89 ? -36.787 14.269 43.665 1.00 84.19 89 GLU A N 1
ATOM 756 C CA . GLU A 1 89 ? -36.514 14.162 45.101 1.00 84.19 89 GLU A CA 1
ATOM 757 C C . GLU A 1 89 ? -35.322 15.023 45.531 1.00 84.19 89 GLU A C 1
ATOM 759 O O . GLU A 1 89 ? -35.402 15.756 46.517 1.00 84.19 89 GLU A O 1
ATOM 764 N N . ARG A 1 90 ? -34.229 15.017 44.753 1.00 83.62 90 ARG A N 1
ATOM 765 C CA . ARG A 1 90 ? -33.078 15.900 45.011 1.00 83.62 90 ARG A CA 1
ATOM 766 C C . ARG A 1 90 ? -33.431 17.381 44.898 1.00 83.62 90 ARG A C 1
ATOM 768 O O . ARG A 1 90 ? -32.799 18.198 45.565 1.00 83.62 90 ARG A O 1
ATOM 775 N N . ARG A 1 91 ? -34.382 17.747 44.037 1.00 84.25 91 ARG A N 1
ATOM 776 C CA . ARG A 1 91 ? -34.833 19.136 43.900 1.00 84.25 91 ARG A CA 1
ATOM 777 C C . ARG A 1 91 ? -35.737 19.531 45.065 1.00 84.25 91 ARG A C 1
ATOM 779 O O . ARG A 1 91 ? -35.496 20.565 45.672 1.00 84.25 91 ARG A O 1
ATOM 786 N N . ASP A 1 92 ? -36.664 18.664 45.453 1.00 87.25 92 ASP A N 1
ATOM 787 C CA . ASP A 1 92 ? -37.564 18.893 46.585 1.00 87.25 92 ASP A CA 1
ATOM 788 C C . ASP A 1 92 ? -36.821 18.938 47.929 1.00 87.25 92 ASP A C 1
ATOM 790 O O . ASP A 1 92 ? -37.246 19.639 48.848 1.00 87.25 92 ASP A O 1
ATOM 794 N N . ALA A 1 93 ? -35.721 18.192 48.071 1.00 84.06 93 ALA A N 1
ATOM 795 C CA . ALA A 1 93 ? -34.837 18.279 49.232 1.00 84.06 93 ALA A CA 1
ATOM 796 C C . ALA A 1 93 ? -34.142 19.648 49.298 1.00 84.06 93 ALA A C 1
ATOM 798 O O . ALA A 1 93 ? -34.202 20.321 50.324 1.00 84.06 93 ALA A O 1
ATOM 799 N N . LYS A 1 94 ? -33.579 20.112 48.175 1.00 84.50 94 LYS A N 1
ATOM 800 C CA . LYS A 1 94 ? -32.953 21.440 48.083 1.00 84.50 94 LYS A CA 1
ATOM 801 C C . LYS A 1 94 ? -33.943 22.578 48.313 1.00 84.50 94 LYS A C 1
ATOM 803 O O . LYS A 1 94 ? -33.600 23.553 48.971 1.00 84.50 94 LYS A O 1
ATOM 808 N N . ASP A 1 95 ? -35.166 22.456 47.805 1.00 83.19 95 ASP A N 1
ATOM 809 C CA . ASP A 1 95 ? -36.202 23.472 47.995 1.00 83.19 95 ASP A CA 1
ATOM 810 C C . ASP A 1 95 ? -36.680 23.526 49.455 1.00 83.19 95 ASP A C 1
ATOM 812 O O . ASP A 1 95 ? -36.992 24.606 49.963 1.00 83.19 95 ASP A O 1
ATOM 816 N N . ARG A 1 96 ? -36.701 22.387 50.162 1.00 80.62 96 ARG A N 1
ATOM 817 C CA . ARG A 1 96 ? -36.965 22.334 51.609 1.00 80.62 96 ARG A CA 1
ATOM 818 C C . ARG A 1 96 ? -35.840 22.977 52.411 1.00 80.62 96 ARG A C 1
ATOM 820 O O . ARG A 1 96 ? -36.115 23.860 53.217 1.00 80.62 96 ARG A O 1
ATOM 827 N N . GLU A 1 97 ? -34.592 22.628 52.118 1.00 82.44 97 GLU A N 1
ATOM 828 C CA . GLU A 1 97 ? -33.417 23.244 52.744 1.00 82.44 97 GLU A CA 1
ATOM 829 C C . GLU A 1 97 ? -33.368 24.761 52.496 1.00 82.44 97 GLU A C 1
ATOM 831 O O . GLU A 1 97 ? -33.093 25.527 53.416 1.00 82.44 97 GLU A O 1
ATOM 836 N N . ALA A 1 98 ? -33.711 25.224 51.289 1.00 80.69 98 ALA A N 1
ATOM 837 C CA . ALA A 1 98 ? -33.777 26.648 50.961 1.00 80.69 98 ALA A CA 1
ATOM 838 C C . ALA A 1 98 ? -34.890 27.384 51.728 1.00 80.69 98 ALA A C 1
ATOM 840 O O . ALA A 1 98 ? -34.693 28.519 52.164 1.00 80.69 98 ALA A O 1
ATOM 841 N N . ARG A 1 99 ? -36.052 26.747 51.930 1.00 77.50 99 ARG A N 1
ATOM 842 C CA . ARG A 1 99 ? -37.143 27.300 52.753 1.00 77.50 99 ARG A CA 1
ATOM 843 C C . ARG A 1 99 ? -36.759 27.366 54.230 1.00 77.50 99 ARG A C 1
ATOM 845 O O . ARG A 1 99 ? -37.035 28.372 54.875 1.00 77.50 99 ARG A O 1
ATOM 852 N N . GLU A 1 100 ? -36.087 26.342 54.747 1.00 78.62 100 GLU A N 1
ATOM 853 C CA . GLU A 1 100 ? -35.592 26.320 56.127 1.00 78.62 100 GLU A CA 1
ATOM 854 C C . GLU A 1 100 ? -34.448 27.30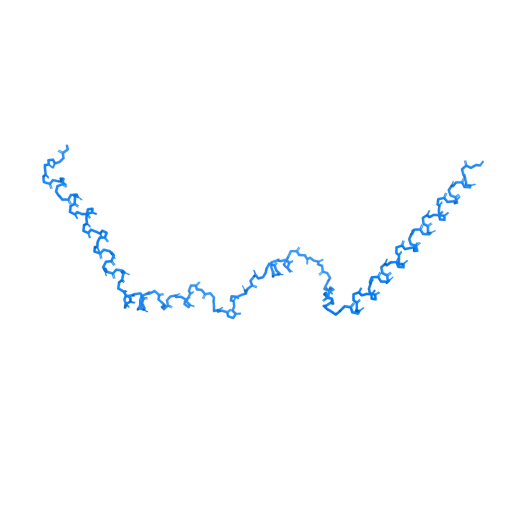9 56.367 1.00 78.62 100 GLU A C 1
ATOM 856 O O . GLU A 1 100 ? -34.380 27.915 57.433 1.00 78.62 100 GLU A O 1
ATOM 861 N N . ALA A 1 101 ? -33.554 27.494 55.393 1.00 78.25 101 ALA A N 1
ATOM 862 C CA . ALA A 1 101 ? -32.491 28.493 55.456 1.00 78.25 101 ALA A CA 1
ATOM 863 C C . ALA A 1 101 ? -33.060 29.918 55.426 1.00 78.25 101 ALA A C 1
ATOM 865 O O . ALA A 1 101 ? -32.567 30.786 56.141 1.00 78.25 101 ALA A O 1
ATOM 866 N N . LYS A 1 102 ? -34.132 30.147 54.655 1.00 74.25 102 LYS A N 1
ATOM 867 C CA . LYS A 1 102 ? -34.847 31.427 54.639 1.00 74.25 102 LYS A CA 1
ATOM 868 C C . LYS A 1 102 ? -35.569 31.702 55.966 1.00 74.25 102 LYS A C 1
ATOM 870 O O . LYS A 1 102 ? -35.485 32.814 56.459 1.00 74.25 102 LYS A O 1
ATOM 875 N N . ALA A 1 103 ? -36.196 30.691 56.572 1.00 71.12 103 ALA A N 1
ATOM 876 C CA . ALA A 1 103 ? -36.872 30.813 57.870 1.00 71.12 103 ALA A CA 1
ATOM 877 C C . ALA A 1 103 ? -35.915 30.934 59.075 1.00 71.12 103 ALA A C 1
ATOM 879 O O . ALA A 1 103 ? -36.330 31.381 60.136 1.00 71.12 103 ALA A O 1
ATOM 880 N N . ARG A 1 104 ? -34.648 30.516 58.935 1.00 65.44 104 ARG A N 1
ATOM 881 C CA . ARG A 1 104 ? -33.592 30.701 59.951 1.00 65.44 104 ARG A CA 1
ATOM 882 C C . ARG A 1 104 ? -32.836 32.030 59.819 1.00 65.44 104 ARG A C 1
ATOM 884 O O . ARG A 1 104 ? -32.008 32.326 60.675 1.00 65.44 104 ARG A O 1
ATOM 891 N N . GLY A 1 105 ? -33.059 32.767 58.730 1.00 61.84 105 GLY A N 1
ATOM 892 C CA . GLY A 1 105 ? -32.397 34.037 58.419 1.00 61.84 105 GLY A CA 1
ATOM 893 C C . GLY A 1 105 ? -33.275 35.281 58.600 1.00 61.84 105 GLY A C 1
ATOM 894 O O . GLY A 1 105 ? -32.816 36.369 58.260 1.00 61.84 105 GLY A O 1
ATOM 895 N N . GLU A 1 106 ? -34.501 35.120 59.103 1.00 49.75 106 GLU A N 1
ATOM 896 C CA . GLU A 1 106 ? -35.407 36.182 59.578 1.00 49.75 106 GLU A CA 1
ATOM 897 C C . GLU A 1 106 ? -35.505 36.116 61.109 1.00 49.75 106 GLU A C 1
ATOM 899 O O . GLU A 1 106 ? -35.585 37.196 61.735 1.00 49.75 106 GLU A O 1
#